Protein AF-A0A1V1UI10-F1 (afdb_monomer_lite)

pLDDT: mean 83.97, std 15.49, range [36.66, 96.44]

Foldseek 3Di:
DDDDDPVVVVVVVVVVVVVQVVQQVVQVVDCVPDDPVSVLVVLVVVLCCCLVVVNVLVVLVVLCVVQVADHSVVSNVVSNVVSVVVCVVCVPPDQAAWPDQDPVVRDTDGHDDPGDDDDDDDDDDHDDPPPPPPPDD

Secondary structure (DSSP, 8-state):
-----GGGGHHHHHHHHHHHHHHHHHHHHHHHT--HHHHHHHHHHHHHHHHSHHHHHHHHHHHHHHH--S-HHHHHHHHHHHHHHHHHHTTT---SEEEEEETTTTEEEEE-------PPPPPPPPP-PPP------

Sequence (137 aa):
MKVRSRDERARPACQLEDVIARSRAAQACYEAEGSQLRYDRAAQAVAWAIMEPARNAALAELAVETTGLGNVDDKIIKNHRKTLGLMRDIMDAVTYGVMSDDPETGITEIARPLGVVGAIVHRPTRWRPPRTISSTR

Structure (mmCIF, N/CA/C/O backbone):
data_AF-A0A1V1UI10-F1
#
_entry.id   AF-A0A1V1UI10-F1
#
loop_
_atom_site.group_PDB
_atom_site.id
_atom_site.type_symbol
_atom_site.label_atom_id
_atom_site.label_alt_id
_atom_site.label_comp_id
_atom_site.label_asym_id
_atom_site.label_entity_id
_atom_site.label_seq_id
_atom_site.pdbx_PDB_ins_code
_atom_site.Cartn_x
_atom_site.Cartn_y
_atom_site.Cartn_z
_atom_site.occupancy
_atom_site.B_iso_or_equiv
_atom_site.auth_seq_id
_atom_site.auth_comp_id
_atom_site.auth_asym_id
_atom_site.auth_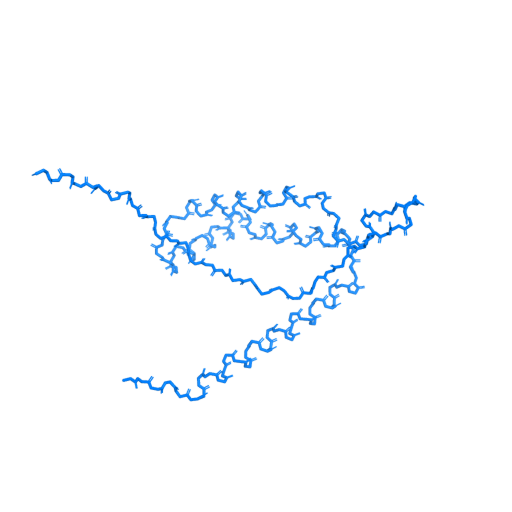atom_id
_atom_site.pdbx_PDB_model_num
ATOM 1 N N . MET A 1 1 ? -7.122 -33.552 27.302 1.00 36.66 1 MET A N 1
ATOM 2 C CA . MET A 1 1 ? -6.355 -33.201 26.085 1.00 36.66 1 MET A CA 1
ATOM 3 C C . MET A 1 1 ? -7.264 -33.420 24.877 1.00 36.66 1 MET A C 1
ATOM 5 O O . MET A 1 1 ? -7.447 -34.551 24.454 1.00 36.66 1 MET A O 1
ATOM 9 N N . LYS A 1 2 ? -7.978 -32.380 24.422 1.00 37.84 2 LYS A N 1
ATOM 10 C CA . LYS A 1 2 ? -9.020 -32.510 23.388 1.00 37.84 2 LYS A CA 1
ATOM 11 C C . LYS A 1 2 ? -8.329 -32.556 22.021 1.00 37.84 2 LYS A C 1
ATOM 13 O O . LYS A 1 2 ? -7.847 -31.533 21.539 1.00 37.84 2 LYS A O 1
ATOM 18 N N . VAL A 1 3 ? -8.202 -33.751 21.447 1.00 45.91 3 VAL A N 1
ATOM 19 C CA . VAL A 1 3 ? -7.680 -33.947 20.089 1.00 45.91 3 VAL A CA 1
ATOM 20 C C . VAL A 1 3 ? -8.682 -33.301 19.135 1.00 45.91 3 VAL A C 1
ATOM 22 O O . VAL A 1 3 ? -9.741 -33.865 18.879 1.00 45.91 3 VAL A O 1
ATOM 25 N N . ARG A 1 4 ? -8.390 -32.081 18.662 1.00 48.97 4 ARG A N 1
ATOM 26 C CA . ARG A 1 4 ? -9.173 -31.447 17.592 1.00 48.97 4 ARG A CA 1
ATOM 27 C C . ARG A 1 4 ? -9.211 -32.398 16.396 1.00 48.97 4 ARG A C 1
ATOM 29 O O . ARG A 1 4 ? -8.157 -32.888 15.967 1.00 48.97 4 ARG A O 1
ATOM 36 N N . SER A 1 5 ? -10.422 -32.706 15.935 1.00 47.00 5 SER A N 1
ATOM 37 C CA . SER A 1 5 ? -10.692 -33.675 14.876 1.00 47.00 5 SER A CA 1
ATOM 38 C C . SER A 1 5 ? -9.943 -33.287 13.595 1.00 47.00 5 SER A C 1
ATOM 40 O O . SER A 1 5 ? -9.660 -32.118 13.334 1.00 47.00 5 SER A O 1
ATOM 42 N N . ARG A 1 6 ? -9.546 -34.284 12.797 1.00 52.69 6 ARG A N 1
ATOM 43 C CA . ARG A 1 6 ? -8.799 -34.098 11.535 1.00 52.69 6 ARG A CA 1
ATOM 44 C C . ARG A 1 6 ? -9.521 -33.167 10.541 1.00 52.69 6 ARG A C 1
ATOM 46 O O . ARG A 1 6 ? -8.848 -32.509 9.759 1.00 52.69 6 ARG A O 1
ATOM 53 N N . ASP A 1 7 ? -10.843 -33.074 10.648 1.00 55.22 7 ASP A N 1
ATOM 54 C CA . ASP A 1 7 ? -11.750 -32.327 9.768 1.00 55.22 7 ASP A CA 1
ATOM 55 C C . ASP A 1 7 ? -11.673 -30.793 9.954 1.00 55.22 7 ASP A C 1
ATOM 57 O O . ASP A 1 7 ? -11.730 -30.019 9.001 1.00 55.22 7 ASP A O 1
ATOM 61 N N . GLU A 1 8 ? -11.399 -30.321 11.175 1.00 53.41 8 GLU A N 1
ATOM 62 C CA . GLU A 1 8 ? -11.268 -28.884 11.480 1.00 53.41 8 GLU A CA 1
ATOM 63 C C . GLU A 1 8 ? -9.998 -28.250 10.882 1.00 53.41 8 GLU A C 1
ATOM 65 O O . GLU A 1 8 ? -9.936 -27.039 10.696 1.00 53.41 8 GLU A O 1
ATOM 70 N N . ARG A 1 9 ? -8.982 -29.066 10.563 1.00 50.94 9 ARG A N 1
ATOM 71 C CA . ARG A 1 9 ? -7.747 -28.632 9.881 1.00 50.94 9 ARG A CA 1
ATOM 72 C C . ARG A 1 9 ? -7.879 -28.594 8.357 1.00 50.94 9 ARG A C 1
ATOM 74 O O . ARG A 1 9 ? -7.109 -27.881 7.725 1.00 50.94 9 ARG A O 1
ATOM 81 N N . ALA A 1 10 ? -8.836 -29.322 7.780 1.00 53.41 10 ALA A N 1
ATOM 82 C CA . ALA A 1 10 ? -9.052 -29.358 6.333 1.00 53.41 10 ALA A CA 1
ATOM 83 C C . ALA A 1 10 ? -9.813 -28.117 5.823 1.00 53.41 10 ALA A C 1
ATOM 85 O O . ALA A 1 10 ? -9.482 -27.585 4.767 1.00 53.41 10 ALA A O 1
ATOM 86 N N . ARG A 1 11 ? -10.766 -27.592 6.609 1.00 54.09 11 ARG A N 1
ATOM 87 C CA . ARG A 1 11 ? -11.519 -26.357 6.295 1.00 54.09 11 ARG A CA 1
ATOM 88 C C . ARG A 1 11 ? -10.659 -25.091 6.111 1.00 54.09 11 ARG A C 1
ATOM 90 O O . ARG A 1 11 ? -10.912 -24.352 5.167 1.00 54.09 11 ARG A O 1
ATOM 97 N N . PRO A 1 12 ? -9.655 -24.793 6.957 1.00 61.34 12 PRO A N 1
ATOM 98 C CA . PRO A 1 12 ? -8.807 -23.621 6.742 1.00 61.34 12 PRO A CA 1
ATOM 99 C C . PRO A 1 12 ? -7.859 -23.777 5.545 1.00 61.34 12 PRO A C 1
ATOM 101 O O . PRO A 1 12 ? -7.483 -22.768 4.956 1.00 61.34 12 PRO A O 1
ATOM 104 N N . ALA A 1 13 ? -7.487 -25.007 5.166 1.00 64.81 13 ALA A N 1
ATOM 105 C CA . ALA A 1 13 ? -6.619 -25.247 4.013 1.00 64.81 13 ALA A CA 1
ATOM 106 C C . ALA A 1 13 ? -7.330 -24.911 2.692 1.00 64.81 13 ALA A C 1
ATOM 108 O O . ALA A 1 13 ? -6.788 -24.136 1.909 1.00 64.81 13 ALA A O 1
ATOM 109 N N . CYS A 1 14 ? -8.575 -25.372 2.498 1.00 70.88 14 CYS A N 1
ATOM 110 C CA . CYS A 1 14 ? -9.332 -25.027 1.290 1.00 70.88 14 CYS A CA 1
ATOM 111 C C . CYS A 1 14 ? -9.643 -23.522 1.206 1.00 70.88 14 CYS A C 1
ATOM 113 O O . CYS A 1 14 ? -9.459 -22.910 0.159 1.00 70.88 14 CYS A O 1
ATOM 115 N N . GLN A 1 15 ? -10.000 -22.882 2.328 1.00 85.06 15 GLN A N 1
ATOM 116 C CA . GLN A 1 15 ? -10.227 -21.432 2.364 1.00 85.06 15 GLN A CA 1
ATOM 117 C C . GLN A 1 15 ? -8.973 -20.627 2.000 1.00 85.06 15 GLN A C 1
ATOM 119 O O . GLN A 1 15 ? -9.072 -19.593 1.337 1.00 85.06 15 GLN A O 1
ATOM 124 N N . LEU A 1 16 ? -7.795 -21.082 2.434 1.00 89.75 16 LEU A N 1
ATOM 125 C CA . LEU A 1 16 ? -6.527 -20.437 2.108 1.00 89.75 16 LEU A CA 1
ATOM 126 C C . LEU A 1 16 ? -6.170 -20.615 0.629 1.00 89.75 16 LEU A C 1
ATOM 128 O O . LEU A 1 16 ? -5.812 -19.638 -0.028 1.00 89.75 16 LEU A O 1
ATOM 132 N N . GLU A 1 17 ? -6.283 -21.835 0.109 1.00 91.94 17 GLU A N 1
ATOM 133 C CA . GLU A 1 17 ? -6.032 -22.148 -1.302 1.00 91.94 17 GLU A CA 1
ATOM 134 C C . GLU A 1 17 ? -6.916 -21.296 -2.221 1.00 91.94 17 GLU A C 1
ATOM 136 O O . GLU A 1 17 ? -6.408 -20.669 -3.154 1.00 91.94 17 GLU A O 1
ATOM 141 N N . ASP A 1 18 ? -8.199 -21.152 -1.882 1.00 93.44 18 ASP A N 1
ATOM 142 C CA . ASP A 1 18 ? -9.145 -20.310 -2.614 1.00 93.44 18 ASP A CA 1
ATOM 143 C C . ASP A 1 18 ? -8.749 -18.825 -2.593 1.00 93.44 18 ASP A C 1
ATOM 145 O O . ASP A 1 18 ? -8.831 -18.130 -3.610 1.00 93.44 18 ASP A O 1
ATOM 149 N N . VAL A 1 19 ? -8.315 -18.306 -1.437 1.00 93.12 19 VAL A N 1
ATOM 150 C CA . VAL A 1 19 ? -7.842 -16.916 -1.315 1.00 93.12 19 VAL A CA 1
ATOM 151 C C . VAL A 1 19 ? -6.590 -16.701 -2.165 1.00 93.12 19 VAL A C 1
ATOM 153 O O . VAL A 1 19 ? -6.504 -15.695 -2.875 1.00 93.12 19 VAL A O 1
ATOM 156 N N . ILE A 1 20 ? -5.643 -17.642 -2.144 1.00 94.25 20 ILE A N 1
ATOM 157 C CA . ILE A 1 20 ? -4.407 -17.562 -2.932 1.00 94.25 20 ILE A CA 1
ATOM 158 C C . ILE A 1 20 ? -4.730 -17.604 -4.428 1.00 94.25 20 ILE A C 1
ATOM 160 O O . ILE A 1 20 ? -4.214 -16.775 -5.178 1.00 94.25 20 ILE A O 1
ATOM 164 N N . ALA A 1 21 ? -5.606 -18.513 -4.860 1.00 94.50 21 ALA A N 1
ATOM 165 C CA . ALA A 1 21 ? -6.016 -18.634 -6.256 1.00 94.50 21 ALA A CA 1
ATOM 166 C C . ALA A 1 21 ? -6.659 -17.337 -6.772 1.00 94.50 21 ALA A C 1
ATOM 168 O O . ALA A 1 21 ? -6.238 -16.807 -7.803 1.00 94.50 21 ALA A O 1
ATOM 169 N N . ARG A 1 22 ? -7.605 -16.760 -6.014 1.00 95.38 22 ARG A N 1
ATOM 170 C CA . ARG A 1 22 ? -8.223 -15.468 -6.364 1.00 95.38 22 ARG A CA 1
ATOM 171 C C . ARG A 1 22 ? -7.211 -14.327 -6.398 1.00 95.38 22 ARG A C 1
ATOM 173 O O . ARG A 1 22 ? -7.266 -13.499 -7.300 1.00 95.38 22 ARG A O 1
ATOM 180 N N . SER A 1 23 ? -6.278 -14.295 -5.447 1.00 94.62 23 SER A N 1
ATOM 181 C CA . SER A 1 23 ? -5.243 -13.254 -5.379 1.00 94.62 23 SER A CA 1
ATOM 182 C C . SER A 1 23 ? -4.303 -13.307 -6.585 1.00 94.62 23 SER A C 1
ATOM 184 O O . SER A 1 23 ? -3.994 -12.267 -7.160 1.00 94.62 23 SER A O 1
ATOM 186 N N . ARG A 1 24 ? -3.897 -14.510 -7.015 1.00 94.88 24 ARG A N 1
ATOM 187 C CA . ARG A 1 24 ? -3.065 -14.699 -8.215 1.00 94.88 24 ARG A CA 1
ATOM 188 C C . ARG A 1 24 ? -3.796 -14.292 -9.491 1.00 94.88 24 ARG A C 1
ATOM 190 O O . ARG A 1 24 ? -3.208 -13.625 -10.334 1.00 94.88 24 ARG A O 1
ATOM 197 N N . ALA A 1 25 ? -5.075 -14.650 -9.618 1.00 95.12 25 ALA A N 1
ATOM 198 C CA . ALA A 1 25 ? -5.888 -14.231 -10.757 1.00 95.12 25 ALA A CA 1
ATOM 199 C C . ALA A 1 25 ? -6.034 -12.701 -10.808 1.00 95.12 25 ALA A C 1
ATOM 201 O O . ALA A 1 25 ? -5.812 -12.095 -11.852 1.00 95.12 25 ALA A O 1
ATOM 202 N N . ALA A 1 26 ? -6.326 -12.067 -9.667 1.00 94.12 26 ALA A N 1
ATOM 203 C CA . ALA A 1 26 ? -6.424 -10.614 -9.569 1.00 94.12 26 ALA A CA 1
ATOM 204 C C . ALA A 1 26 ? -5.100 -9.918 -9.921 1.00 94.12 26 ALA A C 1
ATOM 206 O O . ALA A 1 26 ? -5.115 -8.947 -10.672 1.00 94.12 26 ALA A O 1
ATOM 207 N N . GLN A 1 27 ? -3.966 -10.436 -9.433 1.00 93.50 27 GLN A N 1
ATOM 208 C CA . GLN A 1 27 ? -2.632 -9.940 -9.780 1.00 93.50 27 GLN A CA 1
ATOM 209 C C . GLN A 1 27 ? -2.392 -10.014 -11.295 1.00 93.50 27 GLN A C 1
ATOM 211 O O . GLN A 1 27 ? -2.071 -8.996 -11.900 1.00 93.50 27 GLN A O 1
ATOM 216 N N . ALA A 1 28 ? -2.605 -11.179 -11.915 1.00 93.00 28 ALA A N 1
ATOM 217 C CA . ALA A 1 28 ? -2.386 -11.364 -13.350 1.00 93.00 28 ALA A CA 1
ATOM 218 C C . ALA A 1 28 ? -3.255 -10.419 -14.198 1.00 93.00 28 ALA A C 1
ATOM 220 O O . ALA A 1 28 ? -2.761 -9.793 -15.135 1.00 93.00 28 ALA A O 1
ATOM 221 N N . CYS A 1 29 ? -4.535 -10.257 -13.844 1.00 92.69 29 CYS A N 1
ATOM 222 C CA . CYS A 1 29 ? -5.421 -9.305 -14.515 1.00 92.69 29 CYS A CA 1
ATOM 223 C C . CYS A 1 29 ? -4.964 -7.853 -14.329 1.00 92.69 29 CYS A C 1
ATOM 225 O O . CYS A 1 29 ? -5.090 -7.045 -15.245 1.00 92.69 29 CYS A O 1
ATOM 227 N N . TYR A 1 30 ? -4.451 -7.507 -13.149 1.00 91.19 30 TYR A N 1
ATOM 228 C CA . TYR A 1 30 ? -4.003 -6.151 -12.859 1.00 91.19 30 TYR A CA 1
ATOM 229 C C . TYR A 1 30 ? -2.700 -5.792 -13.589 1.00 91.19 30 TYR A C 1
ATOM 231 O O . TYR A 1 30 ? -2.549 -4.663 -14.052 1.00 91.19 30 TYR A O 1
ATOM 239 N N . GLU A 1 31 ? -1.795 -6.762 -13.732 1.00 90.75 31 GLU A N 1
ATOM 240 C CA . GLU A 1 31 ? -0.515 -6.621 -14.438 1.00 90.75 31 GLU A CA 1
ATOM 241 C C . GLU A 1 31 ? -0.658 -6.576 -15.960 1.00 90.75 31 GLU A C 1
ATOM 243 O O . GLU A 1 31 ? 0.165 -5.941 -16.618 1.00 90.75 31 GLU A O 1
ATOM 248 N N . ALA A 1 32 ? -1.705 -7.191 -16.523 1.00 90.12 32 ALA A N 1
ATOM 249 C CA . ALA A 1 32 ? -1.958 -7.189 -17.967 1.00 90.12 32 ALA A CA 1
ATOM 250 C C . ALA A 1 32 ? -2.063 -5.769 -18.561 1.00 90.12 32 ALA A C 1
ATOM 252 O O . ALA A 1 32 ? -1.668 -5.542 -19.700 1.00 90.12 32 ALA A O 1
ATOM 253 N N . GLU A 1 33 ? -2.550 -4.809 -17.771 1.00 88.31 33 GLU A N 1
ATOM 254 C CA . GLU A 1 33 ? -2.645 -3.382 -18.115 1.00 88.31 33 GLU A CA 1
ATOM 255 C C . GLU A 1 33 ? -1.753 -2.521 -17.198 1.00 88.31 33 GLU A C 1
ATOM 257 O O . GLU A 1 33 ? -2.078 -1.369 -16.882 1.00 88.31 33 GLU A O 1
ATOM 262 N N . GLY A 1 34 ? -0.663 -3.106 -16.693 1.00 87.06 34 GLY A N 1
ATOM 263 C CA . GLY A 1 34 ? 0.236 -2.468 -15.740 1.00 87.06 34 GLY A CA 1
ATOM 264 C C . GLY A 1 34 ? 0.846 -1.179 -16.292 1.00 87.06 34 GLY A C 1
ATOM 265 O O . GLY A 1 34 ? 1.291 -1.114 -17.433 1.00 87.06 34 GLY A O 1
ATOM 266 N N . SER A 1 35 ? 0.857 -0.134 -15.471 1.00 92.56 35 SER A N 1
ATOM 267 C CA . SER A 1 35 ? 1.598 1.103 -15.721 1.00 92.56 35 SER A CA 1
ATOM 268 C C . SER A 1 35 ? 1.880 1.791 -14.392 1.00 92.56 35 SER A C 1
ATOM 270 O O . SER A 1 35 ? 1.134 1.593 -13.428 1.00 92.56 35 SER A O 1
ATOM 272 N N . GLN A 1 36 ? 2.910 2.638 -14.355 1.00 91.31 36 GLN A N 1
ATOM 273 C CA . GLN A 1 36 ? 3.253 3.413 -13.159 1.00 91.31 36 GLN A CA 1
ATOM 274 C C . GLN A 1 36 ? 2.033 4.199 -12.645 1.00 91.31 36 GLN A C 1
ATOM 276 O O . GLN A 1 36 ? 1.608 4.007 -11.511 1.00 91.31 36 GLN A O 1
ATOM 281 N N . LEU A 1 37 ? 1.358 4.954 -13.523 1.00 93.00 37 LEU A N 1
ATOM 282 C CA . LEU A 1 37 ? 0.168 5.734 -13.163 1.00 93.00 37 LEU A CA 1
ATOM 283 C C . LEU A 1 37 ? -0.961 4.871 -12.579 1.00 93.00 37 LEU A C 1
ATOM 285 O O . LEU A 1 37 ? -1.664 5.295 -11.661 1.00 93.00 37 LEU A O 1
ATOM 289 N N . ARG A 1 38 ? -1.168 3.663 -13.115 1.00 93.12 38 ARG A N 1
ATOM 290 C CA . ARG A 1 38 ? -2.190 2.743 -12.602 1.00 93.12 38 ARG A CA 1
ATOM 291 C C . ARG A 1 38 ? -1.850 2.298 -11.181 1.00 93.12 38 ARG A C 1
ATOM 293 O O . ARG A 1 38 ? -2.738 2.250 -10.330 1.00 93.12 38 ARG A O 1
ATOM 300 N N . TYR A 1 39 ? -0.584 1.988 -10.919 1.00 93.38 39 TYR A N 1
ATOM 301 C CA . TYR A 1 39 ? -0.116 1.555 -9.604 1.00 93.38 39 TYR A CA 1
ATOM 302 C C . TYR A 1 39 ? -0.195 2.697 -8.590 1.00 93.38 39 TYR A C 1
ATOM 304 O O . TYR A 1 39 ? -0.793 2.518 -7.525 1.00 93.38 39 TYR A O 1
ATOM 312 N N . ASP A 1 40 ? 0.257 3.891 -8.972 1.00 94.12 40 ASP A N 1
ATOM 313 C CA . ASP A 1 40 ? 0.176 5.097 -8.147 1.00 94.12 40 ASP A CA 1
ATOM 314 C C . ASP A 1 40 ? -1.278 5.429 -7.797 1.00 94.12 40 ASP A C 1
ATOM 316 O O . ASP A 1 40 ? -1.615 5.685 -6.638 1.00 94.12 40 ASP A O 1
ATOM 320 N N . ARG A 1 41 ? -2.182 5.361 -8.783 1.00 95.00 41 ARG A N 1
ATOM 321 C CA . ARG A 1 41 ? -3.608 5.636 -8.579 1.00 95.00 41 ARG A CA 1
ATOM 322 C C . ARG A 1 41 ? -4.257 4.630 -7.635 1.00 95.00 41 ARG A C 1
ATOM 324 O O . ARG A 1 41 ? -5.080 5.026 -6.811 1.00 95.00 41 ARG A O 1
ATOM 331 N N . ALA A 1 42 ? -3.911 3.348 -7.730 1.00 94.56 42 ALA A N 1
ATOM 332 C CA . ALA A 1 42 ? -4.425 2.355 -6.792 1.00 94.56 42 ALA A CA 1
ATOM 333 C C . ALA A 1 42 ? -3.889 2.565 -5.375 1.00 94.56 42 ALA A C 1
ATOM 335 O O . ALA A 1 42 ? -4.675 2.507 -4.428 1.00 94.56 42 ALA A O 1
ATOM 336 N N . ALA A 1 43 ? -2.599 2.877 -5.219 1.00 95.06 43 ALA A N 1
ATOM 337 C CA . ALA A 1 43 ? -2.024 3.215 -3.918 1.00 95.06 43 ALA A CA 1
ATOM 338 C C . ALA A 1 43 ? -2.738 4.427 -3.294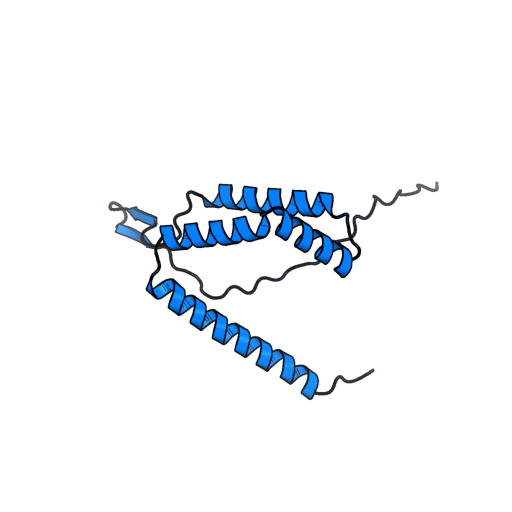 1.00 95.06 43 ALA A C 1
ATOM 340 O O . ALA A 1 43 ? -3.169 4.372 -2.142 1.00 95.06 43 ALA A O 1
ATOM 341 N N . GLN A 1 44 ? -2.972 5.481 -4.081 1.00 95.62 44 GLN A N 1
ATOM 342 C CA . GLN A 1 44 ? -3.721 6.666 -3.652 1.00 95.62 44 GLN A CA 1
ATOM 343 C C . GLN A 1 44 ? -5.181 6.347 -3.297 1.00 95.62 44 GLN A C 1
ATOM 345 O O . GLN A 1 44 ? -5.688 6.843 -2.292 1.00 95.62 44 GLN A O 1
ATOM 350 N N . ALA A 1 45 ? -5.861 5.500 -4.074 1.00 96.38 45 ALA A N 1
ATOM 351 C CA . ALA A 1 45 ? -7.242 5.104 -3.800 1.00 96.38 45 ALA A CA 1
ATOM 352 C C . ALA A 1 45 ? -7.368 4.324 -2.480 1.00 96.38 45 ALA A C 1
ATOM 354 O O . ALA A 1 45 ? -8.284 4.577 -1.695 1.00 96.38 45 ALA A O 1
ATOM 355 N N . VAL A 1 46 ? -6.429 3.412 -2.206 1.00 95.75 46 VAL A N 1
ATOM 356 C CA . VAL A 1 46 ? -6.364 2.682 -0.930 1.00 95.75 46 VAL A CA 1
ATOM 357 C C . VAL A 1 46 ? -6.042 3.635 0.218 1.00 95.75 46 VAL A C 1
ATOM 359 O O . VAL A 1 46 ? -6.702 3.587 1.256 1.00 95.75 46 VAL A O 1
ATOM 362 N N . ALA A 1 47 ? -5.082 4.541 0.027 1.00 95.94 47 ALA A N 1
ATOM 363 C CA . ALA A 1 47 ? -4.737 5.543 1.025 1.00 95.94 47 ALA A CA 1
ATOM 364 C C . ALA A 1 47 ? -5.945 6.421 1.384 1.00 95.94 47 ALA A C 1
ATOM 366 O O . ALA A 1 47 ? -6.236 6.623 2.563 1.00 95.94 47 ALA A O 1
ATOM 367 N N . TRP A 1 48 ? -6.700 6.879 0.384 1.00 96.12 48 TRP A N 1
ATOM 368 C CA . TRP A 1 48 ? -7.935 7.627 0.599 1.00 96.12 48 TRP A CA 1
ATOM 369 C C . TRP A 1 48 ? -8.981 6.806 1.352 1.00 96.12 48 TRP A C 1
ATOM 371 O O . TRP A 1 48 ? -9.557 7.295 2.317 1.00 96.12 48 TRP A O 1
ATOM 381 N N . ALA A 1 49 ? -9.184 5.538 0.984 1.00 95.50 49 ALA A N 1
ATOM 382 C CA . ALA A 1 49 ? -10.112 4.662 1.694 1.00 95.50 49 ALA A CA 1
ATOM 383 C C . ALA A 1 49 ? -9.752 4.492 3.183 1.00 95.50 49 ALA A C 1
ATOM 385 O O . ALA A 1 49 ? -10.638 4.275 4.000 1.00 95.50 49 ALA A O 1
ATOM 386 N N . ILE A 1 50 ? -8.481 4.598 3.564 1.00 93.44 50 ILE A N 1
ATOM 387 C CA . ILE A 1 50 ? -8.073 4.513 4.974 1.00 93.44 50 ILE A CA 1
ATOM 388 C C . ILE A 1 50 ? -8.228 5.863 5.692 1.00 93.44 50 ILE A C 1
ATOM 390 O O . ILE A 1 50 ? -8.527 5.890 6.884 1.00 93.44 50 ILE A O 1
ATOM 394 N N . MET A 1 51 ? -7.999 6.976 4.991 1.00 93.44 51 MET A N 1
ATOM 395 C CA . MET A 1 51 ? -7.935 8.316 5.588 1.00 93.44 51 MET A CA 1
ATOM 396 C C . MET A 1 51 ? -9.253 9.091 5.558 1.00 93.44 51 MET A C 1
ATOM 398 O O . MET A 1 51 ? -9.394 10.022 6.351 1.00 93.44 51 MET A O 1
ATOM 402 N N . GLU A 1 52 ? -10.188 8.736 4.671 1.00 96.44 52 GLU A N 1
ATOM 403 C CA . GLU A 1 52 ? -11.493 9.392 4.555 1.00 96.44 52 GLU A CA 1
ATOM 404 C C . GLU A 1 52 ? -12.170 9.454 5.939 1.00 96.44 52 GLU A C 1
ATOM 406 O O . GLU A 1 52 ? -12.241 8.420 6.609 1.00 96.44 52 GLU A O 1
ATOM 411 N N . PRO A 1 53 ? -12.616 10.638 6.408 1.00 93.50 53 PRO A N 1
ATOM 412 C CA . PRO A 1 53 ? -12.986 10.839 7.809 1.00 93.50 53 PRO A CA 1
ATOM 413 C C . PRO A 1 53 ? -14.009 9.839 8.354 1.00 93.50 53 PRO A C 1
ATOM 415 O O . PRO A 1 53 ? -13.801 9.301 9.444 1.00 93.50 53 PRO A O 1
ATOM 418 N N . ALA A 1 54 ? -15.076 9.550 7.603 1.00 95.44 54 ALA A N 1
ATOM 419 C CA . ALA A 1 54 ? -16.124 8.642 8.056 1.00 95.44 54 ALA A CA 1
ATOM 420 C C . ALA A 1 54 ? -15.619 7.193 8.131 1.00 95.44 54 ALA A C 1
ATOM 422 O O . ALA A 1 54 ? -15.835 6.500 9.128 1.00 95.44 54 ALA A O 1
ATOM 423 N N . ARG A 1 55 ? -14.893 6.732 7.109 1.00 94.94 55 ARG A N 1
ATOM 424 C CA . ARG A 1 55 ? -14.335 5.377 7.071 1.00 94.94 55 ARG A CA 1
ATOM 425 C C . ARG A 1 55 ? -13.224 5.185 8.095 1.00 94.94 55 ARG A C 1
ATOM 427 O O . ARG A 1 55 ? -13.154 4.129 8.718 1.00 94.94 55 ARG A O 1
ATOM 434 N N . ASN A 1 56 ? -12.393 6.198 8.318 1.00 93.44 56 ASN A N 1
ATOM 435 C CA . ASN A 1 56 ? -11.342 6.160 9.328 1.00 93.44 56 ASN A CA 1
ATOM 436 C C . ASN A 1 56 ? -11.933 6.046 10.743 1.00 93.44 56 ASN A C 1
ATOM 438 O O . ASN A 1 56 ? -11.480 5.206 11.523 1.00 93.44 56 ASN A O 1
ATOM 442 N N . ALA A 1 57 ? -12.982 6.820 11.047 1.00 93.69 57 ALA A N 1
ATOM 443 C CA . ALA A 1 57 ? -13.705 6.710 12.313 1.00 93.69 57 ALA A CA 1
ATOM 444 C C . ALA A 1 57 ? -14.286 5.300 12.509 1.00 93.69 57 ALA A C 1
ATOM 446 O O . ALA A 1 57 ? -13.986 4.653 13.512 1.00 93.69 57 ALA A O 1
ATOM 447 N N . ALA A 1 58 ? -14.987 4.764 11.504 1.00 95.00 58 ALA A N 1
ATOM 448 C CA . ALA A 1 58 ? -15.554 3.415 11.564 1.00 95.00 58 ALA A CA 1
ATOM 449 C C . ALA A 1 58 ? -14.484 2.321 11.775 1.00 95.00 58 ALA A C 1
ATOM 451 O O . ALA A 1 58 ? -14.667 1.396 12.568 1.00 95.00 58 ALA A O 1
ATOM 452 N N . LEU A 1 59 ? -13.331 2.427 11.103 1.00 92.31 59 LEU A N 1
ATOM 453 C CA . LEU A 1 59 ? -12.206 1.501 11.288 1.00 92.31 59 LEU A CA 1
ATOM 454 C C . LEU A 1 59 ? -11.596 1.604 12.693 1.00 92.31 59 LEU A C 1
ATOM 456 O O . LEU A 1 59 ? -11.182 0.594 13.270 1.00 92.31 59 LEU A O 1
ATOM 460 N N . ALA A 1 60 ? -11.509 2.815 13.242 1.00 91.25 60 ALA A N 1
ATOM 461 C CA . ALA A 1 60 ? -10.985 3.054 14.579 1.00 91.25 60 ALA A CA 1
ATOM 462 C C . ALA A 1 60 ? -11.919 2.500 15.666 1.00 91.25 60 ALA A C 1
ATOM 464 O O . ALA A 1 60 ? -11.435 1.824 16.579 1.00 91.25 60 ALA A O 1
ATOM 465 N N . GLU A 1 61 ? -13.227 2.717 15.535 1.00 93.25 61 GLU A N 1
ATOM 466 C CA . GLU A 1 61 ? -14.263 2.164 16.416 1.00 93.25 61 GLU A CA 1
ATOM 467 C C . GLU A 1 61 ? -14.225 0.636 16.423 1.00 93.25 61 GLU A C 1
ATOM 469 O O . GLU A 1 61 ? -14.014 0.037 17.481 1.00 93.25 61 GLU A O 1
ATOM 474 N N . LEU A 1 62 ? -14.272 0.009 15.241 1.00 92.44 62 LEU A N 1
ATOM 475 C CA . LEU A 1 62 ? -14.195 -1.447 15.097 1.00 92.44 62 LEU A CA 1
ATOM 476 C C . LEU A 1 62 ? -12.927 -2.020 15.747 1.00 92.44 62 LEU A C 1
ATOM 478 O O . LEU A 1 62 ? -12.947 -3.076 16.386 1.00 92.44 62 LEU A O 1
ATOM 482 N N . ALA A 1 63 ? -11.799 -1.320 15.610 1.00 88.25 63 ALA A N 1
ATOM 483 C CA . ALA A 1 63 ? -10.541 -1.743 16.205 1.00 88.25 63 ALA A CA 1
ATOM 484 C C . ALA A 1 63 ? -10.540 -1.629 17.738 1.00 88.25 63 ALA A C 1
ATOM 486 O O . ALA A 1 63 ? -9.925 -2.475 18.394 1.00 88.25 63 ALA A O 1
ATOM 487 N N . VAL A 1 64 ? -11.167 -0.603 18.326 1.00 89.50 64 VAL A N 1
ATOM 488 C CA . VAL A 1 64 ? -11.329 -0.505 19.790 1.00 89.50 64 VAL A CA 1
ATOM 489 C C . VAL A 1 64 ? -12.281 -1.590 20.279 1.00 89.50 64 VAL A C 1
ATOM 491 O O . VAL A 1 64 ? -11.914 -2.310 21.202 1.00 89.50 64 VAL A O 1
ATOM 494 N N . GLU A 1 65 ? -13.430 -1.766 19.629 1.00 91.56 65 GLU A N 1
ATOM 495 C CA . GLU A 1 65 ? -14.439 -2.765 19.994 1.00 91.56 65 GLU A CA 1
ATOM 496 C C . GLU A 1 65 ? -13.857 -4.186 19.982 1.00 91.56 65 GLU A C 1
ATOM 498 O O . GLU A 1 65 ? -13.972 -4.929 20.954 1.00 91.56 65 GLU A O 1
ATOM 503 N N . THR A 1 66 ? -13.131 -4.539 18.919 1.00 87.94 66 THR A N 1
ATOM 504 C CA . THR A 1 66 ? -12.582 -5.892 18.749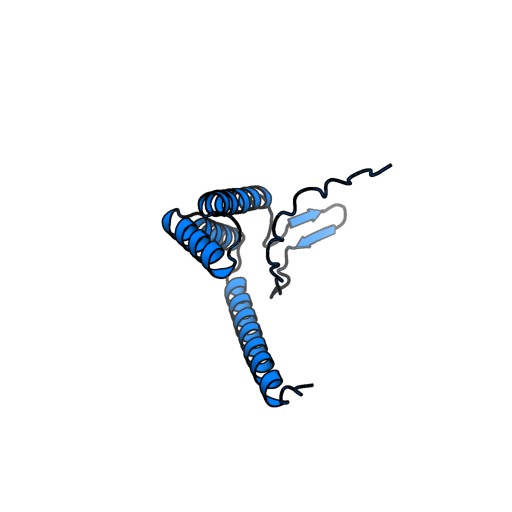 1.00 87.94 66 THR A CA 1
ATOM 505 C C . THR A 1 66 ? -11.409 -6.186 19.691 1.00 87.94 66 THR A C 1
ATOM 507 O O . THR A 1 66 ? -11.186 -7.335 20.076 1.00 87.94 66 THR A O 1
ATOM 510 N N . THR A 1 67 ? -10.591 -5.179 20.024 1.00 86.19 67 THR A N 1
ATOM 511 C CA . THR A 1 67 ? -9.350 -5.399 20.796 1.00 86.19 67 THR A CA 1
ATOM 512 C C . THR A 1 67 ? -9.442 -4.994 22.260 1.00 86.19 67 THR A C 1
ATOM 514 O O . THR A 1 67 ? -8.644 -5.483 23.059 1.00 86.19 67 THR A O 1
ATOM 517 N N . GLY A 1 68 ? -10.356 -4.092 22.615 1.00 84.44 68 GLY A N 1
ATOM 518 C CA . GLY A 1 68 ? -10.418 -3.448 23.926 1.00 84.44 68 GLY A CA 1
ATOM 519 C C . GLY A 1 68 ? -9.191 -2.587 24.257 1.00 84.44 68 GLY A C 1
ATOM 520 O O . GLY A 1 68 ? -8.920 -2.336 25.430 1.00 84.44 68 GLY A O 1
ATOM 521 N N . LEU A 1 69 ? -8.391 -2.184 23.258 1.00 82.88 69 LEU A N 1
ATOM 522 C CA . LEU A 1 69 ? -7.117 -1.482 23.456 1.00 82.88 69 LEU A CA 1
ATOM 523 C C . LEU A 1 69 ? -7.086 -0.107 22.776 1.00 82.88 69 LEU A C 1
ATOM 525 O O . LEU A 1 69 ? -7.247 -0.002 21.555 1.00 82.88 69 LEU A O 1
ATOM 529 N N . GLY A 1 70 ? -6.715 0.914 23.554 1.00 83.75 70 GLY A N 1
ATOM 530 C CA . GLY A 1 70 ? -6.571 2.306 23.112 1.00 83.75 70 GLY A CA 1
ATOM 531 C C . GLY A 1 70 ? -7.895 3.074 23.109 1.00 83.75 70 GLY A C 1
ATOM 532 O O . GLY A 1 70 ? -8.898 2.576 23.610 1.00 83.75 70 GLY A O 1
ATOM 533 N N . ASN A 1 71 ? -7.887 4.278 22.538 1.00 89.94 71 ASN A N 1
ATOM 534 C CA . ASN A 1 71 ? -9.081 5.083 22.266 1.00 89.94 71 ASN A CA 1
ATOM 535 C C . ASN A 1 71 ? -9.262 5.259 20.741 1.00 89.94 71 ASN A C 1
ATOM 537 O O . ASN A 1 71 ? -8.397 4.859 19.952 1.00 89.94 71 ASN A O 1
ATOM 541 N N . VAL A 1 72 ? -10.414 5.794 20.334 1.00 90.06 72 VAL A N 1
ATOM 542 C CA . VAL A 1 72 ? -10.767 5.990 18.919 1.00 90.06 72 VAL A CA 1
ATOM 543 C C . VAL A 1 72 ? -9.924 7.112 18.300 1.00 90.06 72 VAL A C 1
ATOM 545 O O . VAL A 1 72 ? -9.320 6.898 17.249 1.00 90.06 72 VAL A O 1
ATOM 548 N N . ASP A 1 73 ? -9.781 8.248 18.984 1.00 91.38 73 ASP A N 1
ATOM 549 C CA . ASP A 1 73 ? -9.069 9.434 18.481 1.00 91.38 73 ASP A CA 1
ATOM 550 C C . ASP A 1 73 ? -7.603 9.146 18.114 1.00 91.38 73 ASP A C 1
ATOM 552 O O . ASP A 1 73 ? -7.148 9.462 17.011 1.00 91.38 73 ASP A O 1
ATOM 556 N N . ASP A 1 74 ? -6.867 8.445 18.981 1.00 90.81 74 ASP A N 1
ATOM 557 C CA . ASP A 1 74 ? -5.478 8.052 18.731 1.00 90.81 74 ASP A CA 1
ATOM 558 C C . ASP A 1 74 ? -5.375 7.103 17.535 1.00 90.81 74 ASP A C 1
ATOM 560 O O . ASP A 1 74 ? -4.391 7.130 16.788 1.00 90.81 74 ASP A O 1
ATOM 564 N N . LYS A 1 75 ? -6.375 6.234 17.331 1.00 87.25 75 LYS A N 1
ATOM 565 C CA . LYS A 1 75 ? -6.411 5.334 16.171 1.00 87.25 75 LYS A CA 1
ATOM 566 C C . LYS A 1 75 ? -6.720 6.095 14.885 1.00 87.25 75 LYS A C 1
ATOM 568 O O . LYS A 1 75 ? -6.061 5.795 13.890 1.00 87.25 75 LYS A O 1
ATOM 573 N N . ILE A 1 76 ? -7.605 7.093 14.910 1.00 91.62 76 ILE A N 1
ATOM 574 C CA . ILE A 1 76 ? -7.876 7.974 13.762 1.00 91.62 76 ILE A CA 1
ATOM 575 C C . ILE A 1 76 ? -6.596 8.708 13.350 1.00 91.62 76 ILE A C 1
ATOM 577 O O . ILE A 1 76 ? -6.181 8.637 12.186 1.00 91.62 76 ILE A O 1
ATOM 581 N N . ILE A 1 77 ? -5.916 9.341 14.314 1.00 93.31 77 ILE A N 1
ATOM 582 C CA . ILE A 1 77 ? -4.651 10.056 14.084 1.00 93.31 77 ILE A CA 1
ATOM 583 C C . ILE A 1 77 ? -3.582 9.093 13.566 1.00 93.31 77 ILE A C 1
ATOM 585 O O . ILE A 1 77 ? -2.841 9.415 12.633 1.00 93.31 77 ILE A O 1
ATOM 589 N N . LYS A 1 78 ? -3.489 7.889 14.142 1.00 89.81 78 LYS A N 1
ATOM 590 C CA . LYS A 1 78 ? -2.516 6.878 13.719 1.00 89.81 78 LYS A CA 1
ATOM 591 C C . LYS A 1 78 ? -2.773 6.401 12.292 1.00 89.81 78 LYS A C 1
ATOM 593 O O . LYS A 1 78 ? -1.811 6.345 11.529 1.00 89.81 78 LYS A O 1
ATOM 598 N N . ASN A 1 79 ? -4.014 6.073 11.936 1.00 91.06 79 ASN A N 1
ATOM 599 C CA . ASN A 1 79 ? -4.388 5.642 10.587 1.00 91.06 79 ASN A CA 1
ATOM 600 C C . ASN A 1 79 ? -4.037 6.724 9.564 1.00 91.06 79 ASN A C 1
ATOM 602 O O . ASN A 1 79 ? -3.380 6.435 8.564 1.00 91.06 79 ASN A O 1
ATOM 606 N N . HIS A 1 80 ? -4.370 7.980 9.868 1.00 92.69 80 HIS A N 1
ATOM 607 C CA . HIS A 1 80 ? -4.060 9.109 9.002 1.00 92.69 80 HIS A CA 1
ATOM 608 C C . HIS A 1 80 ? -2.546 9.321 8.858 1.00 92.69 80 HIS A C 1
ATOM 610 O O . HIS A 1 80 ? -2.004 9.306 7.754 1.00 92.69 80 HIS A O 1
ATOM 616 N N . ARG A 1 81 ? -1.821 9.450 9.977 1.00 94.44 81 ARG A N 1
ATOM 617 C CA . ARG A 1 81 ? -0.377 9.733 9.973 1.00 94.44 81 ARG A CA 1
ATOM 618 C C . ARG A 1 81 ? 0.444 8.614 9.335 1.00 94.44 81 ARG A C 1
ATOM 620 O O . ARG A 1 81 ? 1.402 8.907 8.627 1.00 94.44 81 ARG A O 1
ATOM 627 N N . LYS A 1 82 ? 0.110 7.347 9.602 1.00 92.56 82 LYS A N 1
ATOM 628 C CA . LYS A 1 82 ? 0.848 6.199 9.050 1.00 92.56 82 LYS A CA 1
ATOM 629 C C . LYS A 1 82 ? 0.622 6.042 7.552 1.00 92.56 82 LYS A C 1
ATOM 631 O O . LYS A 1 82 ? 1.583 5.768 6.844 1.00 92.56 82 LYS A O 1
ATOM 636 N N . THR A 1 83 ? -0.602 6.270 7.084 1.00 94.38 83 THR A N 1
ATOM 637 C CA . THR A 1 83 ? -0.923 6.206 5.655 1.00 94.38 83 THR A CA 1
ATOM 638 C C . THR A 1 83 ? -0.272 7.357 4.898 1.00 94.38 83 THR A C 1
ATOM 640 O O . THR A 1 83 ? 0.415 7.129 3.910 1.00 94.38 83 THR A O 1
ATOM 643 N N . LEU A 1 84 ? -0.406 8.589 5.398 1.00 94.25 84 LEU A N 1
ATOM 644 C CA . LEU A 1 84 ? 0.180 9.761 4.751 1.00 94.25 84 LEU A CA 1
ATOM 645 C C . LEU A 1 84 ? 1.713 9.726 4.744 1.00 94.25 84 LEU A C 1
ATOM 647 O O . LEU A 1 84 ? 2.320 10.134 3.761 1.00 94.25 84 LEU A O 1
ATOM 651 N N . GLY A 1 85 ? 2.332 9.242 5.828 1.00 94.81 85 GLY A N 1
ATOM 652 C CA . GLY A 1 85 ? 3.779 9.030 5.886 1.00 94.81 85 GLY A CA 1
ATOM 653 C C . GLY A 1 85 ? 4.243 8.064 4.799 1.00 94.81 85 GLY A C 1
ATOM 654 O O . GLY A 1 85 ? 5.061 8.441 3.972 1.00 94.81 85 GLY A O 1
ATOM 655 N N . LEU A 1 86 ? 3.622 6.882 4.723 1.00 94.88 86 LEU A N 1
ATOM 656 C CA . LEU A 1 86 ? 3.949 5.887 3.701 1.00 94.88 86 LEU A CA 1
ATOM 657 C C . LEU A 1 86 ? 3.765 6.428 2.277 1.00 94.88 86 LEU A C 1
ATOM 659 O O . LEU A 1 86 ? 4.633 6.227 1.441 1.00 94.88 86 LEU A O 1
ATOM 663 N N . MET A 1 87 ? 2.662 7.131 2.000 1.00 95.94 87 MET A N 1
ATOM 664 C CA . MET A 1 87 ? 2.410 7.693 0.667 1.00 95.94 87 MET A CA 1
ATOM 665 C C . MET A 1 87 ? 3.452 8.733 0.250 1.00 95.94 87 MET A C 1
ATOM 667 O O . MET A 1 87 ? 3.721 8.863 -0.938 1.00 95.94 87 MET A O 1
ATOM 671 N N . ARG A 1 88 ? 4.034 9.469 1.205 1.00 94.62 88 ARG A N 1
ATOM 672 C CA . ARG A 1 88 ? 5.154 10.379 0.930 1.00 94.62 88 ARG A CA 1
ATOM 673 C C . ARG A 1 88 ? 6.438 9.609 0.656 1.00 94.62 88 ARG A C 1
ATOM 675 O O . ARG A 1 88 ? 7.144 9.962 -0.275 1.00 94.62 88 ARG A O 1
ATOM 682 N N . ASP A 1 89 ? 6.696 8.555 1.425 1.00 94.62 89 ASP A N 1
ATOM 683 C CA . ASP A 1 89 ? 7.902 7.736 1.278 1.00 94.62 89 ASP A CA 1
ATOM 684 C C . ASP A 1 89 ? 7.962 7.024 -0.087 1.00 94.62 89 ASP A C 1
ATOM 686 O O . ASP A 1 89 ? 9.048 6.804 -0.614 1.00 94.62 89 ASP A O 1
ATOM 690 N N . ILE A 1 90 ? 6.809 6.670 -0.669 1.00 93.69 90 ILE A N 1
ATOM 691 C CA . ILE A 1 90 ? 6.728 5.927 -1.942 1.00 93.69 90 ILE A CA 1
ATOM 692 C C . ILE A 1 90 ? 6.362 6.792 -3.157 1.00 93.69 90 ILE A C 1
ATOM 694 O O . ILE A 1 90 ? 6.183 6.243 -4.239 1.00 93.69 90 ILE A O 1
ATOM 698 N N . MET A 1 91 ? 6.214 8.111 -2.998 1.00 90.62 91 MET A N 1
ATOM 699 C CA . MET A 1 91 ? 5.673 8.996 -4.043 1.00 90.62 91 MET A CA 1
ATOM 700 C C . MET A 1 91 ? 6.490 8.968 -5.338 1.00 90.62 91 MET A C 1
ATOM 702 O O . MET A 1 91 ? 5.911 8.907 -6.418 1.00 90.62 91 MET A O 1
ATOM 706 N N . ASP A 1 92 ? 7.816 8.974 -5.214 1.00 90.06 92 ASP A N 1
ATOM 707 C CA . ASP A 1 92 ? 8.745 9.024 -6.347 1.00 90.06 92 ASP A CA 1
ATOM 708 C C . ASP A 1 92 ? 9.322 7.638 -6.691 1.00 90.06 92 ASP A C 1
ATOM 710 O O . ASP A 1 92 ? 10.287 7.515 -7.446 1.00 90.06 92 ASP A O 1
ATOM 714 N N . ALA A 1 93 ? 8.763 6.569 -6.113 1.00 91.38 93 ALA A N 1
ATOM 715 C CA . ALA A 1 93 ? 9.264 5.219 -6.319 1.00 91.38 93 ALA A CA 1
ATOM 716 C C . ALA A 1 93 ? 8.853 4.678 -7.700 1.00 91.38 93 ALA A C 1
ATOM 718 O O . ALA A 1 93 ? 7.668 4.571 -8.028 1.00 91.38 93 ALA A O 1
ATOM 719 N N . VAL A 1 94 ? 9.839 4.251 -8.492 1.00 90.81 94 VAL A N 1
ATOM 720 C CA . VAL A 1 94 ? 9.588 3.539 -9.751 1.00 90.81 94 VAL A CA 1
ATOM 721 C C . VAL A 1 94 ? 9.169 2.105 -9.430 1.00 90.81 94 VAL A C 1
ATOM 723 O O . VAL A 1 94 ? 9.929 1.336 -8.846 1.00 90.81 94 VAL A O 1
ATOM 726 N N . THR A 1 95 ? 7.939 1.748 -9.795 1.00 89.5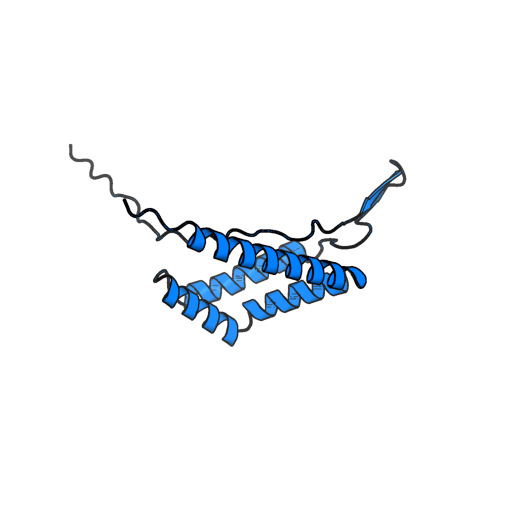0 95 THR A N 1
ATOM 727 C CA . THR A 1 95 ? 7.320 0.448 -9.484 1.00 89.50 95 THR A CA 1
ATOM 728 C C . THR A 1 95 ? 6.944 -0.354 -10.728 1.00 89.50 95 THR A C 1
ATOM 730 O O . THR A 1 95 ? 6.564 -1.523 -10.616 1.00 89.50 95 THR A O 1
ATOM 733 N N . TYR A 1 96 ? 7.069 0.239 -11.918 1.00 90.25 96 TYR A N 1
ATOM 734 C CA . TYR A 1 96 ? 6.776 -0.416 -13.187 1.00 90.25 96 TYR A CA 1
ATOM 735 C C . TYR A 1 96 ? 7.756 0.007 -14.287 1.00 90.25 96 TYR A C 1
ATOM 737 O O . TYR A 1 96 ? 7.929 1.195 -14.544 1.00 90.25 96 TYR A O 1
ATOM 745 N N . GLY A 1 97 ? 8.322 -0.972 -14.998 1.00 88.00 97 GLY A N 1
ATOM 746 C CA . GLY A 1 97 ? 9.176 -0.731 -16.164 1.00 88.00 97 GLY A CA 1
ATOM 747 C C . GLY A 1 97 ? 10.662 -0.614 -15.824 1.00 88.00 97 GLY A C 1
ATOM 748 O O . GLY A 1 97 ? 11.132 -1.209 -14.857 1.00 88.00 97 GLY A O 1
ATOM 749 N N . VAL A 1 98 ? 11.410 0.099 -16.666 1.00 88.00 98 VAL A N 1
ATOM 750 C CA . VAL A 1 98 ? 12.859 0.292 -16.507 1.00 88.00 98 VAL A CA 1
ATOM 751 C C . VAL A 1 98 ? 13.113 1.328 -15.414 1.00 88.00 98 VAL A C 1
ATOM 753 O O . VAL A 1 98 ? 12.616 2.448 -15.497 1.00 88.00 98 VAL A O 1
ATOM 756 N N . MET A 1 99 ? 13.866 0.940 -14.388 1.00 86.62 99 MET A N 1
ATOM 757 C CA . MET A 1 99 ? 14.265 1.808 -13.276 1.00 86.62 99 MET A CA 1
ATOM 758 C C . MET A 1 99 ? 15.542 2.579 -13.595 1.00 86.62 99 MET A C 1
ATOM 760 O O . MET A 1 99 ? 15.633 3.769 -13.311 1.00 86.62 99 MET A O 1
ATOM 764 N N . SER A 1 100 ? 16.516 1.890 -14.182 1.00 87.38 100 SER A N 1
ATOM 765 C CA . SER A 1 100 ? 17.817 2.442 -14.535 1.00 87.38 100 SER A CA 1
ATOM 766 C C . SER A 1 100 ? 18.340 1.727 -15.774 1.00 87.38 100 SER A C 1
ATOM 768 O O . SER A 1 100 ? 18.123 0.524 -15.931 1.00 87.38 100 SER A O 1
ATOM 770 N N . ASP A 1 101 ? 19.009 2.467 -16.648 1.00 87.44 101 ASP A N 1
ATOM 771 C CA . ASP A 1 101 ? 19.711 1.928 -17.808 1.00 87.44 101 ASP A CA 1
ATOM 772 C C . ASP A 1 101 ? 21.102 2.558 -17.846 1.00 87.44 101 ASP A C 1
ATOM 774 O O . ASP A 1 101 ? 21.234 3.770 -18.031 1.00 87.44 101 ASP A O 1
ATOM 778 N N . ASP A 1 102 ? 22.127 1.748 -17.585 1.00 90.44 102 ASP A N 1
ATOM 779 C CA . ASP A 1 102 ? 23.516 2.193 -17.546 1.00 90.44 102 ASP A CA 1
ATOM 780 C C . ASP A 1 102 ? 24.253 1.739 -18.819 1.00 90.44 102 ASP A C 1
ATOM 782 O O . ASP A 1 102 ? 24.567 0.552 -18.962 1.00 90.44 102 ASP A O 1
ATOM 786 N N . PRO A 1 103 ? 24.566 2.664 -19.745 1.00 86.50 103 PRO A N 1
ATOM 787 C CA . PRO A 1 103 ? 25.249 2.333 -20.989 1.00 86.50 103 PRO A CA 1
ATOM 788 C C . PRO A 1 103 ? 26.735 1.991 -20.802 1.00 86.50 103 PRO A C 1
ATOM 790 O O . PRO A 1 103 ? 27.316 1.378 -21.697 1.00 86.50 103 PRO A O 1
ATOM 793 N N . GLU A 1 104 ? 27.366 2.370 -19.684 1.00 88.88 104 GLU A N 1
ATOM 794 C CA . GLU A 1 104 ? 28.782 2.071 -19.422 1.00 88.88 104 GLU A CA 1
ATOM 795 C C . GLU A 1 104 ? 28.971 0.629 -18.943 1.00 88.88 104 GLU A C 1
ATOM 797 O O . GLU A 1 104 ? 29.917 -0.047 -19.353 1.00 88.88 104 GLU A O 1
ATOM 802 N N . THR A 1 105 ? 28.054 0.135 -18.108 1.00 89.00 105 THR A N 1
ATOM 803 C CA . THR A 1 105 ? 28.061 -1.260 -17.634 1.00 89.00 105 THR A CA 1
ATOM 804 C C . THR A 1 105 ? 27.208 -2.195 -18.493 1.00 89.00 105 THR A C 1
ATOM 806 O O . THR A 1 105 ? 27.391 -3.413 -18.440 1.00 89.00 105 THR A O 1
ATOM 809 N N . GLY A 1 106 ? 26.296 -1.646 -19.300 1.00 88.56 106 GLY A N 1
ATOM 810 C CA . GLY A 1 106 ? 25.322 -2.398 -20.090 1.00 88.56 106 GLY A CA 1
ATOM 811 C C . GLY A 1 106 ? 24.228 -3.055 -19.241 1.00 88.56 106 GLY A C 1
ATOM 812 O O . GLY A 1 106 ? 23.641 -4.050 -19.671 1.00 88.56 106 GLY A O 1
ATOM 813 N N . ILE A 1 107 ? 23.991 -2.560 -18.021 1.00 90.38 107 ILE A N 1
ATOM 814 C CA . ILE A 1 107 ? 23.020 -3.124 -17.078 1.00 90.38 107 ILE A CA 1
ATOM 815 C C . ILE A 1 107 ? 21.730 -2.304 -17.119 1.00 90.38 107 ILE A C 1
ATOM 817 O O . ILE A 1 107 ? 21.724 -1.110 -16.831 1.00 90.38 107 ILE A O 1
ATOM 821 N N . THR A 1 108 ? 20.618 -2.988 -17.392 1.00 91.25 108 THR A N 1
ATOM 822 C CA . THR A 1 108 ? 19.270 -2.419 -17.308 1.00 91.25 108 THR A CA 1
ATOM 823 C C . THR A 1 108 ? 18.519 -3.033 -16.128 1.00 91.25 108 THR A C 1
ATOM 825 O O . THR A 1 108 ? 18.295 -4.246 -16.068 1.00 91.25 108 THR A O 1
ATOM 828 N N . GLU A 1 109 ? 18.088 -2.195 -15.192 1.00 91.25 109 GLU A N 1
ATOM 829 C CA . GLU A 1 109 ? 17.279 -2.590 -14.041 1.00 91.25 109 GLU A CA 1
ATOM 830 C C . GLU A 1 109 ? 15.793 -2.455 -14.374 1.00 91.25 109 GLU A C 1
ATOM 832 O O . GLU A 1 109 ? 15.328 -1.395 -14.790 1.00 91.25 109 GLU A O 1
ATOM 837 N N . ILE A 1 110 ? 15.022 -3.528 -14.185 1.00 89.62 110 ILE A N 1
ATOM 838 C CA . ILE A 1 110 ? 13.591 -3.564 -14.515 1.00 89.62 110 ILE A CA 1
ATOM 839 C C . ILE A 1 110 ? 12.792 -3.931 -13.267 1.00 89.62 110 ILE A C 1
ATOM 841 O O . ILE A 1 110 ? 12.969 -5.012 -12.698 1.00 89.62 110 ILE A O 1
ATOM 845 N N . ALA A 1 111 ? 11.854 -3.066 -12.884 1.00 89.50 111 ALA A N 1
ATOM 846 C CA . ALA A 1 111 ? 10.910 -3.325 -11.811 1.00 89.50 111 ALA A CA 1
ATOM 847 C C . ALA A 1 111 ? 9.952 -4.451 -12.219 1.00 89.50 111 ALA A C 1
ATOM 849 O O . ALA A 1 111 ? 9.194 -4.332 -13.189 1.00 89.50 111 ALA A O 1
ATOM 850 N N . ARG A 1 112 ? 9.963 -5.547 -11.453 1.00 85.50 112 ARG A N 1
ATOM 851 C CA . ARG A 1 112 ? 8.981 -6.626 -11.577 1.00 85.50 112 ARG A CA 1
ATOM 852 C C . ARG A 1 112 ? 8.262 -6.880 -10.255 1.00 85.50 112 ARG A C 1
ATOM 854 O O . ARG A 1 112 ? 8.912 -6.941 -9.210 1.00 85.50 112 ARG A O 1
ATOM 861 N N . PRO A 1 113 ? 6.937 -7.078 -10.290 1.00 87.19 113 PRO A N 1
ATOM 862 C CA . PRO A 1 113 ? 6.179 -7.446 -9.105 1.00 87.19 113 PRO A CA 1
ATOM 863 C C . PRO A 1 113 ? 6.577 -8.845 -8.612 1.00 87.19 113 PRO A C 1
ATOM 865 O O . PRO A 1 113 ? 6.799 -9.764 -9.398 1.00 87.19 113 PRO A O 1
ATOM 868 N N . LEU A 1 114 ? 6.632 -9.016 -7.287 1.00 88.75 114 LEU A N 1
ATOM 869 C CA . LEU A 1 114 ? 6.901 -10.313 -6.644 1.00 88.75 114 LEU A CA 1
ATOM 870 C C . LEU A 1 114 ? 5.690 -11.265 -6.688 1.00 88.75 114 LEU A C 1
ATOM 872 O O . LEU A 1 114 ? 5.842 -12.473 -6.509 1.00 88.75 114 LEU A O 1
ATOM 876 N N . GLY A 1 115 ? 4.487 -10.726 -6.899 1.00 90.75 115 GLY A N 1
ATOM 877 C CA . GLY A 1 115 ? 3.221 -11.453 -6.858 1.00 90.75 115 GLY A CA 1
ATOM 878 C C . GLY A 1 115 ? 2.498 -11.323 -5.517 1.00 90.75 115 GLY A C 1
ATOM 879 O O . GLY A 1 115 ? 2.426 -10.244 -4.932 1.00 90.75 115 GLY A O 1
ATOM 880 N N . VAL A 1 116 ? 1.909 -12.418 -5.033 1.00 92.31 116 VAL A N 1
ATOM 881 C CA . VAL A 1 116 ? 1.057 -12.410 -3.830 1.00 92.31 116 VAL A CA 1
ATOM 882 C C . VAL A 1 116 ? 1.898 -12.385 -2.548 1.00 92.31 116 VAL A C 1
ATOM 884 O O . VAL A 1 116 ? 2.682 -13.299 -2.298 1.00 92.31 116 VAL A O 1
ATOM 887 N N . VAL A 1 117 ? 1.680 -11.372 -1.701 1.00 93.00 117 VAL A N 1
ATOM 888 C CA . VAL A 1 117 ? 2.388 -11.185 -0.422 1.00 93.00 117 VAL A CA 1
ATOM 889 C C . VAL A 1 117 ? 1.514 -11.610 0.762 1.00 93.00 117 VAL A C 1
ATOM 891 O O . VAL A 1 117 ? 0.414 -11.096 0.958 1.00 93.00 117 VAL A O 1
ATOM 894 N N . GLY A 1 118 ? 2.021 -12.524 1.594 1.00 92.12 118 GLY A N 1
ATOM 895 C CA . GLY A 1 118 ? 1.386 -12.917 2.855 1.00 92.12 118 GLY A CA 1
ATOM 896 C C . GLY A 1 118 ? 1.774 -11.984 4.004 1.00 92.12 118 GLY A C 1
ATOM 897 O O . GLY A 1 118 ? 2.840 -12.144 4.593 1.00 92.12 118 GLY A O 1
ATOM 898 N N . ALA A 1 119 ? 0.913 -11.023 4.343 1.00 91.69 119 ALA A N 1
ATOM 899 C CA . ALA A 1 119 ? 1.160 -10.078 5.431 1.00 91.69 119 ALA A CA 1
ATOM 900 C C . ALA A 1 119 ? 0.622 -10.594 6.777 1.00 91.69 119 ALA A C 1
ATOM 902 O O . ALA A 1 119 ? -0.578 -10.819 6.941 1.00 91.69 119 ALA A O 1
ATOM 903 N N . ILE A 1 120 ? 1.505 -10.735 7.768 1.00 91.06 120 ILE A N 1
ATOM 904 C CA . ILE A 1 120 ? 1.121 -11.101 9.137 1.00 91.06 120 ILE A CA 1
ATOM 905 C C . ILE A 1 120 ? 0.892 -9.824 9.946 1.00 91.06 120 ILE A C 1
ATOM 907 O O . ILE A 1 120 ? 1.803 -9.019 10.138 1.00 91.06 120 ILE A O 1
ATOM 911 N N . VAL A 1 121 ? -0.325 -9.657 10.461 1.00 86.44 121 VAL A N 1
ATOM 912 C CA . VAL A 1 121 ? -0.699 -8.507 11.293 1.00 86.44 121 VAL A CA 1
ATOM 913 C C . VAL A 1 121 ? -0.656 -8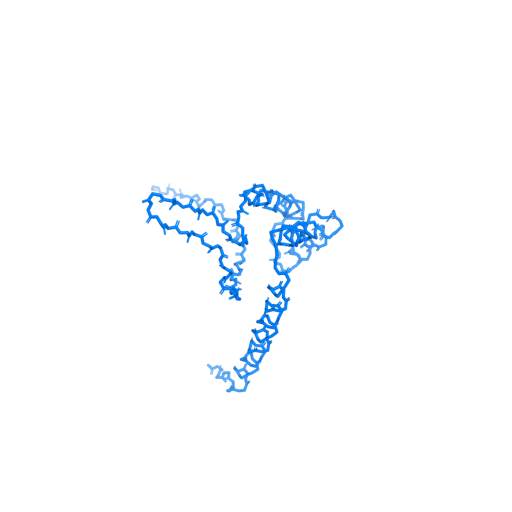.906 12.765 1.00 86.44 121 VAL A C 1
ATOM 915 O O . VAL A 1 121 ? -1.337 -9.835 13.197 1.00 86.44 121 VAL A O 1
ATOM 918 N N . HIS A 1 122 ? 0.146 -8.193 13.554 1.00 82.31 122 HIS A N 1
ATOM 919 C CA . HIS A 1 122 ? 0.215 -8.386 15.000 1.00 82.31 122 HIS A CA 1
ATOM 920 C C . HIS A 1 122 ? -0.876 -7.578 15.714 1.00 82.31 122 HIS A C 1
ATOM 922 O O . HIS A 1 122 ? -1.303 -6.521 15.244 1.00 82.31 122 HIS A O 1
ATOM 928 N N . ARG A 1 123 ? -1.293 -8.033 16.901 1.00 74.88 123 ARG A N 1
ATOM 929 C CA . ARG A 1 123 ? -2.054 -7.174 17.816 1.00 74.88 123 ARG A CA 1
ATOM 930 C C . ARG A 1 123 ? -1.100 -6.245 18.566 1.00 74.88 123 ARG A C 1
ATOM 932 O O . ARG A 1 123 ? -0.074 -6.728 19.048 1.00 74.88 123 ARG A O 1
ATOM 939 N N . PRO A 1 124 ? -1.429 -4.948 18.709 1.00 66.00 124 PRO A N 1
ATOM 940 C CA . PRO A 1 124 ? -0.614 -4.045 19.505 1.00 66.00 124 PRO A CA 1
ATOM 941 C C . PRO A 1 124 ? -0.564 -4.554 20.945 1.00 66.00 124 PRO A C 1
ATOM 943 O O . PRO A 1 124 ? -1.585 -4.927 21.528 1.00 66.00 124 PRO A O 1
ATOM 946 N N . THR A 1 125 ? 0.632 -4.595 21.518 1.00 47.69 125 THR A N 1
ATOM 947 C CA . THR A 1 125 ? 0.818 -4.941 22.923 1.00 47.69 125 THR A CA 1
ATOM 948 C C . THR A 1 125 ? 0.190 -3.862 23.800 1.00 47.69 125 THR A C 1
ATOM 950 O O . THR A 1 125 ? 0.326 -2.665 23.544 1.00 47.69 125 THR A O 1
ATOM 953 N N . ARG A 1 126 ? -0.515 -4.280 24.858 1.00 52.69 126 ARG A N 1
ATOM 954 C CA . ARG A 1 126 ? -0.987 -3.356 25.895 1.00 52.69 126 ARG A CA 1
ATOM 955 C C . ARG A 1 126 ? 0.231 -2.639 26.470 1.00 52.69 126 ARG A C 1
ATOM 957 O O . ARG A 1 126 ? 1.165 -3.305 26.919 1.00 52.69 126 ARG A O 1
ATOM 964 N N . TRP A 1 127 ? 0.216 -1.308 26.462 1.00 51.75 127 TRP A N 1
ATOM 965 C CA . TRP A 1 127 ? 1.274 -0.529 27.094 1.00 51.75 127 TRP A CA 1
ATOM 966 C C . TRP A 1 127 ? 1.416 -0.965 28.557 1.00 51.75 127 TRP A C 1
ATOM 968 O O . TRP A 1 127 ? 0.426 -1.059 29.292 1.00 51.75 127 TRP A O 1
ATOM 978 N N . ARG A 1 128 ? 2.642 -1.306 28.959 1.00 38.72 128 ARG A N 1
ATOM 979 C CA . ARG A 1 128 ? 2.961 -1.787 30.302 1.00 38.72 128 ARG A CA 1
ATOM 980 C C . ARG A 1 128 ? 3.816 -0.705 30.962 1.00 38.72 128 ARG A C 1
ATOM 982 O O . ARG A 1 128 ? 4.905 -0.451 30.447 1.00 38.72 128 ARG A O 1
ATOM 989 N N . PRO A 1 129 ? 3.357 -0.061 32.051 1.00 60.38 129 PRO A N 1
ATOM 990 C CA . PRO A 1 129 ? 4.187 0.911 32.749 1.00 60.38 129 PRO A CA 1
ATOM 991 C C . PRO A 1 129 ? 5.494 0.249 33.212 1.00 60.38 129 PRO A C 1
ATOM 993 O O . PRO A 1 129 ? 5.508 -0.970 33.454 1.00 60.38 129 PRO A O 1
ATOM 996 N N . PRO A 1 130 ? 6.592 1.019 33.335 1.00 71.12 130 PRO A N 1
ATOM 997 C CA . PRO A 1 130 ? 7.8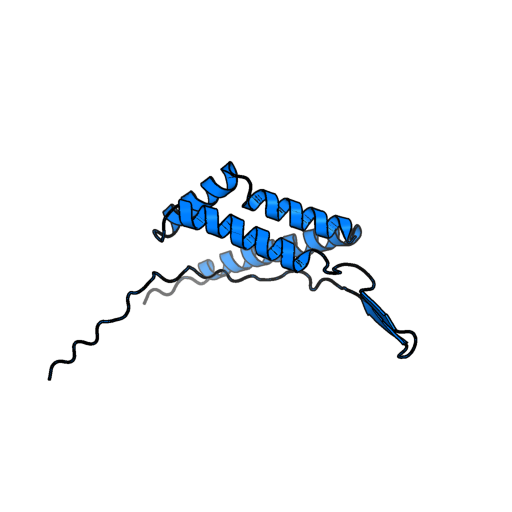29 0.508 33.909 1.00 71.12 130 PRO A CA 1
ATOM 998 C C . PRO A 1 130 ? 7.527 -0.098 35.284 1.00 71.12 130 PRO A C 1
ATOM 1000 O O . PRO A 1 130 ? 6.813 0.501 36.089 1.00 71.12 130 PRO A O 1
ATOM 1003 N N . ARG A 1 131 ? 8.022 -1.316 35.546 1.00 65.75 131 ARG A N 1
ATOM 1004 C CA . ARG A 1 131 ? 7.905 -1.903 36.886 1.00 65.75 131 ARG A CA 1
ATOM 1005 C C . ARG A 1 131 ? 8.749 -1.037 37.808 1.00 65.75 131 ARG A C 1
ATOM 1007 O O . ARG A 1 131 ? 9.962 -0.973 37.627 1.00 65.75 131 ARG A O 1
ATOM 1014 N N . THR A 1 132 ? 8.123 -0.384 38.776 1.00 69.38 132 THR A N 1
ATOM 1015 C CA . THR A 1 132 ? 8.840 0.179 39.914 1.00 69.38 132 THR A CA 1
ATOM 1016 C C . THR A 1 132 ? 9.576 -0.974 40.583 1.00 69.38 132 THR A C 1
ATOM 1018 O O . THR A 1 132 ? 8.960 -1.882 41.138 1.00 69.38 132 THR A O 1
ATOM 1021 N N . ILE A 1 133 ? 10.902 -0.988 40.458 1.00 66.31 133 ILE A N 1
ATOM 1022 C CA . ILE A 1 133 ? 11.746 -1.892 41.230 1.00 66.31 133 ILE A CA 1
ATOM 1023 C C . ILE A 1 133 ? 11.750 -1.296 42.633 1.00 66.31 133 ILE A C 1
ATOM 1025 O O . ILE A 1 133 ? 12.458 -0.325 42.897 1.00 66.31 133 ILE A O 1
ATOM 1029 N N . SER A 1 134 ? 10.895 -1.808 43.517 1.00 58.09 134 SER A N 1
ATOM 1030 C CA . SER A 1 134 ? 11.005 -1.504 44.937 1.00 58.09 134 SER A CA 1
ATOM 1031 C C . SER A 1 134 ? 12.310 -2.125 45.425 1.00 58.09 134 SER A C 1
ATOM 1033 O O . SER A 1 134 ? 12.402 -3.332 45.637 1.00 58.09 134 SER A O 1
ATOM 1035 N N . SER A 1 135 ? 13.338 -1.289 45.528 1.00 58.62 135 SER A N 1
ATOM 1036 C CA . SER A 1 135 ? 14.549 -1.569 46.287 1.00 58.62 135 SER A CA 1
ATOM 1037 C C . SER A 1 135 ? 14.151 -1.668 47.759 1.00 58.62 135 SER A C 1
ATOM 1039 O O . SER A 1 135 ? 14.122 -0.671 48.479 1.00 58.62 135 SER A O 1
ATOM 1041 N N . THR A 1 136 ? 13.737 -2.856 48.187 1.00 57.38 136 THR A N 1
ATOM 1042 C CA . THR A 1 136 ? 13.674 -3.183 49.608 1.00 57.38 136 THR A CA 1
ATOM 1043 C C . THR A 1 136 ? 15.094 -3.565 50.007 1.00 57.38 136 THR A C 1
ATOM 1045 O O . THR A 1 136 ? 15.602 -4.596 49.568 1.00 57.38 136 THR A O 1
ATOM 1048 N N . ARG A 1 137 ? 15.753 -2.654 50.730 1.00 50.25 137 ARG A N 1
ATOM 1049 C CA . ARG A 1 137 ? 16.970 -2.943 51.494 1.00 50.25 137 ARG A CA 1
ATOM 1050 C C . ARG A 1 137 ? 16.638 -3.800 52.705 1.00 50.25 137 ARG A C 1
ATOM 1052 O O . ARG A 1 137 ? 15.513 -3.634 53.226 1.00 50.25 137 ARG A O 1
#

Radius of gyration: 22.32 Å; chains: 1; bounding box: 45×45×72 Å